Protein AF-A0A2H0ISV3-F1 (afdb_monomer)

Foldseek 3Di:
DVVVVVVVVVVCVVVVVVVVVVVVVVVVVVVCVVVVPDCVVVPPPPPPVVVLVVQLVVLLVVLQVVLQVQLVVCCVPPDDNPVSSVVSNVVSNVVSVVVSVVVVVVVVVVPPD

Secondary structure (DSSP, 8-state):
-HHHHHHHHHHHHHHHHHHHHHHHHHHHHHHHHHTT--GGGG-----HHHHHHHHHHHHHHHHHHHHHHHHHHHHTTTS-HHHHHHHHHHHHHHHHHHHHHHHHHHHHHTT--

Structure (mmCIF, N/CA/C/O backbone):
data_AF-A0A2H0ISV3-F1
#
_entry.id   AF-A0A2H0ISV3-F1
#
loop_
_atom_site.group_PDB
_atom_site.id
_atom_site.type_symbol
_atom_site.label_atom_id
_atom_site.label_alt_id
_atom_site.label_comp_id
_atom_site.label_asym_id
_atom_site.label_entity_id
_atom_site.label_seq_id
_atom_site.pdbx_PDB_ins_code
_atom_site.Cartn_x
_atom_site.Cartn_y
_atom_site.Cartn_z
_atom_site.occupancy
_atom_site.B_iso_or_equiv
_atom_site.auth_seq_id
_atom_site.auth_comp_id
_atom_site.auth_asym_id
_atom_site.auth_atom_id
_atom_site.pdbx_PDB_model_num
ATOM 1 N N . MET A 1 1 ? -29.313 -8.536 -25.789 1.00 6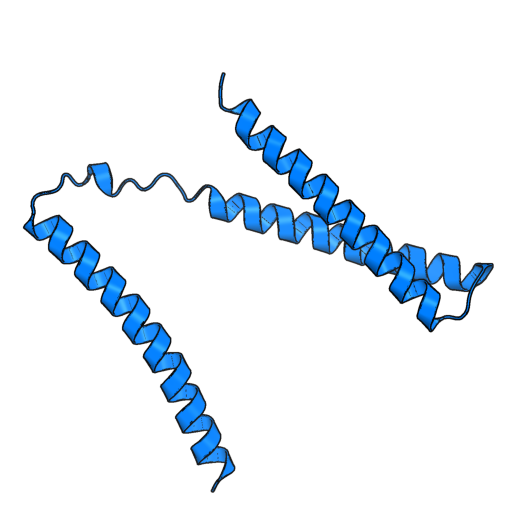3.88 1 MET A N 1
ATOM 2 C CA . MET A 1 1 ? -30.240 -8.888 -24.689 1.00 63.88 1 MET A CA 1
ATOM 3 C C . MET A 1 1 ? -29.505 -9.550 -23.526 1.00 63.88 1 MET A C 1
ATOM 5 O O . MET A 1 1 ? -29.726 -9.132 -22.403 1.00 63.88 1 MET A O 1
ATOM 9 N N . GLU A 1 2 ? -28.579 -10.487 -23.758 1.00 76.94 2 GLU A N 1
ATOM 10 C CA . GLU A 1 2 ? -27.878 -11.201 -22.669 1.00 76.94 2 GLU A CA 1
ATOM 11 C C . GLU A 1 2 ? -26.955 -10.323 -21.807 1.00 76.94 2 GLU A C 1
ATOM 13 O O . GLU A 1 2 ? -27.029 -10.384 -20.583 1.00 76.94 2 GLU A O 1
ATOM 18 N N . ALA A 1 3 ? -26.160 -9.429 -22.407 1.00 83.69 3 ALA A N 1
ATOM 19 C CA . ALA A 1 3 ? -25.278 -8.536 -21.644 1.00 83.69 3 ALA A CA 1
ATOM 20 C C . ALA A 1 3 ? -26.050 -7.641 -20.653 1.00 83.69 3 ALA A C 1
ATOM 22 O O . ALA A 1 3 ? -25.619 -7.454 -19.520 1.00 83.69 3 ALA A O 1
ATOM 23 N N . ALA A 1 4 ? -27.228 -7.142 -21.044 1.00 86.00 4 ALA A N 1
ATOM 24 C CA . ALA A 1 4 ? -28.068 -6.313 -20.179 1.00 86.00 4 ALA A CA 1
ATOM 25 C C . ALA A 1 4 ? -28.578 -7.082 -18.946 1.00 86.00 4 ALA A C 1
ATOM 27 O O . ALA A 1 4 ? -28.638 -6.519 -17.855 1.00 86.00 4 ALA A O 1
ATOM 28 N N . VAL A 1 5 ? -28.887 -8.375 -19.101 1.00 88.62 5 VAL A N 1
ATOM 29 C CA . VAL A 1 5 ? -29.293 -9.248 -17.989 1.00 88.62 5 VAL A CA 1
ATOM 30 C C . VAL A 1 5 ? -28.119 -9.485 -17.037 1.00 88.62 5 VAL A C 1
ATOM 32 O O . VAL A 1 5 ? -28.293 -9.384 -15.825 1.00 88.62 5 VAL A O 1
ATOM 35 N N . VAL A 1 6 ? -26.912 -9.712 -17.566 1.00 88.12 6 VAL A N 1
ATOM 36 C CA . VAL A 1 6 ? -25.696 -9.880 -16.749 1.00 88.12 6 VAL A CA 1
ATOM 37 C C . VAL A 1 6 ? -25.404 -8.622 -15.924 1.00 88.12 6 VAL A C 1
ATOM 39 O O . VAL A 1 6 ? -25.158 -8.722 -14.721 1.00 88.12 6 VAL A O 1
ATOM 42 N N . PHE A 1 7 ? -25.502 -7.432 -16.525 1.00 90.81 7 PHE A N 1
ATOM 43 C CA . PHE A 1 7 ? -25.317 -6.174 -15.797 1.00 90.81 7 PHE A CA 1
ATOM 44 C C . PHE A 1 7 ? -26.382 -5.959 -14.715 1.00 90.81 7 PHE A C 1
ATOM 46 O O . PHE A 1 7 ? -26.039 -5.545 -13.609 1.00 90.81 7 PHE A O 1
ATOM 53 N N . LEU A 1 8 ? -27.649 -6.285 -14.988 1.00 92.88 8 LEU A N 1
ATOM 54 C CA . LEU A 1 8 ? -28.731 -6.174 -14.005 1.00 92.88 8 LEU A CA 1
ATOM 55 C C . LEU A 1 8 ? -28.522 -7.088 -12.795 1.00 92.88 8 LEU A C 1
ATOM 57 O O . LEU A 1 8 ? -28.694 -6.645 -11.660 1.00 92.88 8 LEU A O 1
ATOM 61 N N . VAL A 1 9 ? -28.121 -8.341 -13.023 1.00 91.69 9 VAL A N 1
ATOM 62 C CA . VAL A 1 9 ? -27.875 -9.307 -11.942 1.00 91.69 9 VAL A CA 1
ATOM 63 C C . VAL A 1 9 ? -26.659 -8.902 -11.107 1.00 91.69 9 VAL A C 1
ATOM 65 O O . VAL A 1 9 ? -26.721 -8.959 -9.880 1.00 91.69 9 VAL A O 1
ATOM 68 N N . LEU A 1 10 ? -25.581 -8.423 -11.738 1.00 91.62 10 LEU A N 1
ATOM 69 C CA . LEU A 1 10 ? -24.414 -7.904 -11.018 1.00 91.62 10 LEU A CA 1
ATOM 70 C C . LEU A 1 10 ? -24.769 -6.686 -10.159 1.00 91.62 10 LEU A C 1
ATOM 72 O O . LEU A 1 10 ? -24.392 -6.626 -8.987 1.00 91.62 10 LEU A O 1
ATOM 76 N N . PHE A 1 11 ? -25.529 -5.738 -10.711 1.00 92.88 11 PHE A N 1
ATOM 77 C CA . PHE A 1 11 ? -25.935 -4.536 -9.985 1.00 92.88 11 PHE A CA 1
ATOM 78 C C . PHE A 1 11 ? -26.860 -4.878 -8.812 1.00 92.88 11 PHE A C 1
ATOM 80 O O . PHE A 1 11 ? -26.648 -4.398 -7.699 1.00 92.88 11 PHE A O 1
ATOM 87 N N . ALA A 1 12 ? -27.831 -5.771 -9.027 1.00 93.94 12 ALA A N 1
ATOM 88 C CA . ALA A 1 12 ? -28.716 -6.265 -7.978 1.00 93.94 12 ALA A CA 1
ATOM 89 C C . ALA A 1 12 ? -27.953 -7.029 -6.882 1.00 93.94 12 ALA A C 1
ATOM 91 O O . ALA A 1 12 ? -28.259 -6.864 -5.704 1.00 93.94 12 ALA A O 1
ATOM 92 N N . GLY A 1 13 ? -26.932 -7.815 -7.241 1.00 93.38 13 GLY A N 1
ATOM 93 C CA . GLY A 1 13 ? -26.087 -8.534 -6.285 1.00 93.38 13 GLY A CA 1
ATOM 94 C C . GLY A 1 13 ? -25.285 -7.594 -5.384 1.00 93.38 13 GLY A C 1
ATOM 95 O O . GLY A 1 13 ? -25.337 -7.714 -4.159 1.00 93.38 13 GLY A O 1
ATOM 96 N N . ILE A 1 14 ? -24.602 -6.607 -5.973 1.00 92.06 14 ILE A N 1
ATOM 97 C CA . ILE A 1 14 ? -23.847 -5.590 -5.223 1.00 92.06 14 ILE A CA 1
ATOM 98 C C . ILE A 1 14 ? -24.789 -4.792 -4.314 1.00 92.06 14 ILE A C 1
ATOM 100 O O . ILE A 1 14 ? -24.506 -4.603 -3.128 1.00 92.06 14 ILE A O 1
ATOM 104 N N . PHE A 1 15 ? -25.937 -4.366 -4.846 1.00 93.19 15 PHE A N 1
ATOM 105 C CA . PHE A 1 15 ? -26.925 -3.610 -4.084 1.00 93.19 15 PHE A CA 1
ATOM 106 C C . PHE A 1 15 ? -27.538 -4.443 -2.952 1.00 93.19 15 PHE A C 1
ATOM 108 O O . PHE A 1 15 ? -27.729 -3.929 -1.854 1.00 93.19 15 PHE A O 1
ATOM 115 N N . GLY A 1 16 ? -27.783 -5.737 -3.173 1.00 93.00 16 GLY A N 1
ATOM 116 C CA . GLY A 1 16 ? -28.296 -6.662 -2.163 1.00 93.00 16 GLY A CA 1
ATOM 117 C C . GLY A 1 16 ? -27.341 -6.844 -0.984 1.00 93.00 16 GLY A C 1
ATOM 118 O O . GLY A 1 16 ? -27.767 -6.763 0.169 1.00 93.00 16 GLY A O 1
ATOM 119 N N . VAL A 1 17 ? -26.040 -7.009 -1.251 1.00 90.94 17 VAL A N 1
ATOM 120 C CA . VAL A 1 17 ? -25.013 -7.114 -0.198 1.00 90.94 17 VAL A CA 1
ATOM 121 C C . VAL A 1 17 ? -24.913 -5.812 0.600 1.00 90.94 17 VAL A C 1
ATOM 123 O O . VAL A 1 17 ? -24.901 -5.843 1.833 1.00 90.94 17 VAL A O 1
ATOM 126 N N . LEU A 1 18 ? -24.894 -4.662 -0.081 1.00 90.06 18 LEU A N 1
ATOM 127 C CA . LEU A 1 18 ? -24.862 -3.353 0.577 1.00 90.06 18 LEU A CA 1
ATOM 128 C C . LEU A 1 18 ? -26.123 -3.100 1.413 1.00 90.06 18 LEU A C 1
ATOM 130 O O . LEU A 1 18 ? -26.020 -2.663 2.560 1.00 90.06 18 LEU A O 1
ATOM 134 N N . TYR A 1 19 ? -27.303 -3.415 0.877 1.00 90.88 19 TYR A N 1
ATOM 135 C CA . TYR A 1 19 ? -28.577 -3.277 1.579 1.00 90.88 19 TYR A CA 1
ATOM 136 C C . TYR A 1 19 ? -28.614 -4.143 2.840 1.00 90.88 19 TYR A C 1
ATOM 138 O O . TYR A 1 19 ? -28.947 -3.647 3.917 1.00 90.88 19 TYR A O 1
ATOM 146 N N . TYR A 1 20 ? -28.202 -5.411 2.74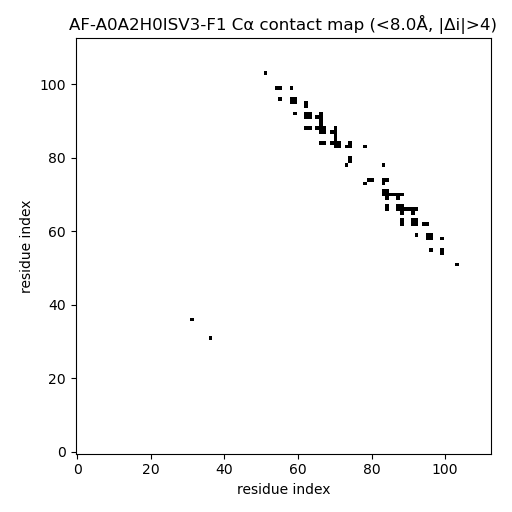1 1.00 89.12 20 TYR A N 1
ATOM 147 C CA . TYR A 1 20 ? -28.148 -6.316 3.887 1.00 89.12 20 TYR A CA 1
ATOM 148 C C . TYR A 1 20 ? -27.164 -5.829 4.960 1.00 89.12 20 TYR A C 1
ATOM 150 O O . TYR A 1 20 ? -27.497 -5.816 6.147 1.00 89.12 20 TYR A O 1
ATOM 158 N N . TYR A 1 21 ? -25.981 -5.357 4.555 1.00 87.06 21 TYR A N 1
ATOM 159 C CA . TYR A 1 21 ? -24.990 -4.789 5.472 1.00 87.06 21 TYR A CA 1
ATOM 160 C C . TYR A 1 21 ? -25.531 -3.568 6.234 1.00 87.06 21 TYR A C 1
ATOM 162 O O . TYR A 1 21 ? -25.400 -3.480 7.459 1.00 87.06 21 TYR A O 1
ATOM 170 N N . LEU A 1 22 ? -26.173 -2.633 5.526 1.00 84.50 22 LEU A N 1
ATOM 171 C CA . LEU A 1 22 ? -26.771 -1.441 6.132 1.00 84.50 22 LEU A CA 1
ATOM 172 C C . LEU A 1 22 ? -27.938 -1.801 7.058 1.00 84.50 22 LEU A C 1
ATOM 174 O O . LEU A 1 22 ? -28.049 -1.249 8.156 1.00 84.50 22 LEU A O 1
ATOM 178 N N . LEU A 1 23 ? -28.769 -2.765 6.660 1.00 84.38 23 LEU A N 1
ATOM 179 C CA . LEU A 1 23 ? -29.904 -3.221 7.456 1.00 84.38 23 LEU A CA 1
ATOM 180 C C . LEU A 1 23 ? -29.453 -3.919 8.748 1.00 84.38 23 LEU A C 1
ATOM 182 O O . LEU A 1 23 ? -30.041 -3.679 9.803 1.00 84.38 23 LEU A O 1
ATOM 186 N N . SER A 1 24 ? -28.378 -4.715 8.696 1.00 80.69 24 SER A N 1
ATOM 187 C CA . SER A 1 24 ? -27.761 -5.337 9.877 1.00 80.69 24 SER A CA 1
ATOM 188 C C . SER A 1 24 ? -27.356 -4.284 10.911 1.00 80.69 24 SER A C 1
ATOM 190 O O . SER A 1 24 ? -27.734 -4.367 12.079 1.00 80.69 24 SER A O 1
ATOM 192 N N . ARG A 1 25 ? -26.667 -3.226 10.469 1.00 77.06 25 ARG A N 1
ATOM 193 C CA . ARG A 1 25 ? -26.248 -2.114 11.337 1.00 77.06 25 ARG A CA 1
ATOM 194 C C . ARG A 1 25 ? -27.428 -1.334 11.908 1.00 77.06 25 ARG A C 1
ATOM 196 O O . ARG A 1 25 ? -27.350 -0.850 13.037 1.00 77.06 25 ARG A O 1
ATOM 203 N N . HIS A 1 26 ? -28.511 -1.187 11.147 1.00 78.38 26 HIS A N 1
ATOM 204 C CA . HIS A 1 26 ? -29.681 -0.459 11.620 1.00 78.38 26 HIS A CA 1
ATOM 205 C C . HIS A 1 26 ? -30.407 -1.217 12.739 1.00 78.38 26 HIS A C 1
ATOM 207 O O . HIS A 1 26 ? -30.778 -0.605 13.742 1.00 78.38 26 HIS A O 1
ATOM 213 N N . LYS A 1 27 ? -30.540 -2.543 12.604 1.00 78.06 27 LYS A N 1
ATOM 214 C CA . LYS A 1 27 ? -31.162 -3.411 13.616 1.00 78.06 27 LYS A CA 1
ATOM 215 C C . LYS A 1 27 ? -30.358 -3.458 14.915 1.00 78.06 27 LYS A C 1
ATOM 217 O O . LYS A 1 27 ? -30.945 -3.339 15.985 1.00 78.06 27 LYS A O 1
ATOM 222 N N . GLU A 1 28 ? -29.028 -3.538 14.827 1.00 77.56 28 GLU A N 1
ATOM 223 C CA . GLU A 1 28 ? -28.136 -3.455 15.997 1.00 77.56 28 GLU A CA 1
ATOM 224 C C . GLU A 1 28 ? -28.350 -2.158 16.793 1.00 77.56 28 GLU A C 1
ATOM 226 O O . GL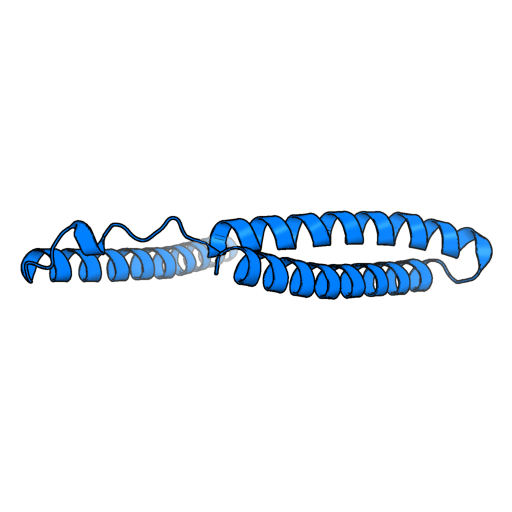U A 1 28 ? -28.418 -2.179 18.019 1.00 77.56 28 GLU A O 1
ATOM 231 N N . ARG A 1 29 ? -28.500 -1.020 16.102 1.00 69.75 29 ARG A N 1
ATOM 232 C CA . ARG A 1 29 ? -28.694 0.287 16.747 1.00 69.75 29 ARG A CA 1
ATOM 233 C C . ARG A 1 29 ? -30.059 0.437 17.416 1.00 69.75 29 ARG A C 1
ATOM 235 O O . ARG A 1 29 ? -30.124 1.042 18.478 1.00 69.75 29 ARG A O 1
ATOM 242 N N . ILE A 1 30 ? -31.121 -0.119 16.832 1.00 76.38 30 ILE A N 1
ATOM 243 C CA . ILE A 1 30 ? -32.479 -0.062 17.402 1.00 76.38 30 ILE A CA 1
ATOM 244 C C . ILE A 1 30 ? -32.560 -0.899 18.685 1.00 76.38 30 ILE A C 1
ATOM 246 O O . ILE A 1 30 ? -33.033 -0.410 19.705 1.00 76.38 30 ILE A O 1
ATOM 250 N N . LEU A 1 31 ? -31.988 -2.106 18.674 1.00 72.88 31 LEU A N 1
ATOM 251 C CA . LEU A 1 31 ? -31.922 -2.988 19.847 1.00 72.88 31 LEU A CA 1
ATOM 252 C C . LEU A 1 31 ? -31.169 -2.366 21.031 1.00 72.88 31 LEU A C 1
ATOM 254 O O . LEU A 1 31 ? -31.506 -2.624 22.185 1.00 72.88 31 LEU A O 1
ATOM 258 N N . LEU A 1 32 ? -30.147 -1.552 20.762 1.00 69.88 32 LEU A N 1
ATOM 259 C CA . LEU A 1 32 ? -29.396 -0.842 21.801 1.00 69.88 32 LEU 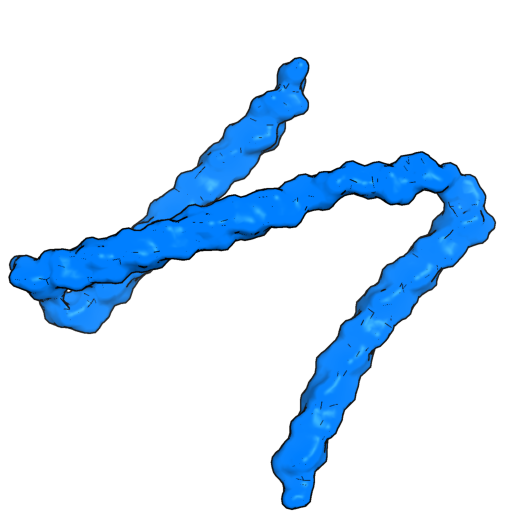A CA 1
ATOM 260 C C . LEU A 1 32 ? -30.193 0.324 22.409 1.00 69.88 32 LEU A C 1
ATOM 262 O O . LEU A 1 32 ? -30.054 0.585 23.603 1.00 69.88 32 LEU A O 1
ATOM 266 N N . ILE A 1 33 ? -31.053 0.977 21.620 1.00 68.56 33 ILE A N 1
ATOM 267 C CA . ILE A 1 33 ? -31.978 2.020 22.095 1.00 68.56 33 ILE A CA 1
ATOM 268 C C . ILE A 1 33 ? -33.093 1.393 22.945 1.00 68.56 33 ILE A C 1
ATOM 270 O O . ILE A 1 33 ? -33.371 1.875 24.040 1.00 68.56 33 ILE A O 1
ATOM 274 N N . GLU A 1 34 ? -33.682 0.283 22.490 1.00 71.94 34 GLU A N 1
ATOM 275 C CA . GLU A 1 34 ? -34.745 -0.436 23.211 1.00 71.94 34 GLU A CA 1
ATOM 276 C C . GLU A 1 34 ? -34.263 -1.063 24.529 1.00 71.94 34 GLU A C 1
ATOM 278 O O . GLU A 1 34 ? -35.026 -1.152 25.487 1.00 71.94 34 GLU A O 1
ATOM 283 N N . LYS A 1 35 ? -32.984 -1.455 24.616 1.00 67.81 35 LYS A N 1
ATOM 284 C CA . LYS A 1 35 ? -32.366 -1.965 25.853 1.00 67.81 35 LYS A CA 1
ATOM 285 C C . LYS A 1 35 ? -31.903 -0.870 26.825 1.00 67.81 35 LYS A C 1
ATOM 287 O O . LYS A 1 35 ? -31.301 -1.198 27.844 1.00 67.81 35 LYS A O 1
ATOM 292 N N . GLY A 1 36 ? -32.167 0.408 26.537 1.00 61.28 36 GLY A N 1
ATOM 293 C CA . GLY A 1 36 ? -31.842 1.523 27.434 1.00 61.28 36 GLY A CA 1
ATOM 294 C C . GLY A 1 36 ? -30.340 1.748 27.642 1.00 61.28 36 GLY A C 1
ATOM 295 O O . GLY A 1 36 ? -29.943 2.325 28.653 1.00 61.28 36 GLY A O 1
ATOM 296 N N . ALA A 1 37 ? -29.492 1.285 26.715 1.00 59.47 37 ALA A N 1
ATOM 297 C CA . ALA A 1 37 ? -28.054 1.497 26.800 1.00 59.47 37 ALA A CA 1
ATOM 298 C C . ALA A 1 37 ? -27.733 2.981 26.545 1.00 59.47 37 ALA A C 1
ATOM 300 O O . ALA A 1 37 ? -27.988 3.515 25.466 1.00 59.47 37 ALA A O 1
ATOM 301 N N . ASP A 1 38 ? -27.188 3.630 27.573 1.00 53.88 38 ASP A N 1
ATOM 302 C CA . ASP A 1 38 ? -26.820 5.045 27.645 1.00 53.88 38 ASP A CA 1
ATOM 303 C C . ASP A 1 38 ? -26.158 5.562 26.347 1.00 53.88 38 ASP A C 1
ATOM 305 O O . ASP A 1 38 ? -25.192 4.981 25.838 1.00 53.88 38 ASP A O 1
ATOM 309 N N . ALA A 1 39 ? -26.651 6.692 25.822 1.00 56.31 39 ALA A N 1
ATOM 310 C CA . ALA A 1 39 ? -26.147 7.369 24.620 1.00 56.31 39 ALA A CA 1
ATOM 311 C C . ALA A 1 39 ? -24.647 7.739 24.696 1.00 56.31 39 ALA A C 1
ATOM 313 O O . ALA A 1 39 ? -24.040 8.113 23.689 1.00 56.31 39 ALA A O 1
ATOM 314 N N . LYS A 1 40 ? -24.016 7.587 25.868 1.00 53.03 40 LYS A N 1
ATOM 315 C CA . LYS A 1 40 ? -22.562 7.651 26.048 1.00 53.03 40 LYS A CA 1
ATOM 316 C C . LYS A 1 40 ? -21.786 6.498 25.399 1.00 53.03 40 LYS A C 1
ATOM 318 O O . LYS A 1 40 ? -20.642 6.733 25.025 1.00 53.03 40 LYS A O 1
ATOM 323 N N . LEU A 1 41 ? -22.377 5.320 25.159 1.00 54.78 41 LEU A N 1
ATOM 324 C CA . LEU A 1 41 ? -21.738 4.240 24.374 1.00 54.78 41 LEU A CA 1
ATOM 325 C C . LEU A 1 41 ? -21.668 4.546 22.865 1.00 54.78 41 LEU A C 1
ATOM 327 O O . LEU A 1 41 ? -20.858 3.963 22.145 1.00 54.78 41 LEU A O 1
ATOM 331 N N . PHE A 1 42 ? -22.479 5.489 22.378 1.00 53.66 42 PHE A N 1
ATOM 332 C CA . PHE A 1 42 ? -22.484 5.919 20.977 1.00 53.66 42 PHE A CA 1
ATOM 333 C C . PHE A 1 42 ? -21.514 7.062 20.669 1.00 53.66 42 PHE A C 1
ATOM 335 O O . PHE A 1 42 ? -21.313 7.377 19.493 1.00 53.66 42 PHE A O 1
ATOM 342 N N . LYS A 1 43 ? -20.816 7.615 21.672 1.00 53.06 43 LYS A N 1
ATOM 343 C CA . LYS A 1 43 ? -19.554 8.331 21.436 1.00 53.06 43 LYS A CA 1
ATOM 344 C C . LYS A 1 43 ? -18.466 7.307 21.108 1.00 53.06 43 LYS A C 1
ATOM 346 O O . LYS A 1 43 ? -17.507 7.128 21.846 1.00 53.06 43 LYS A O 1
ATOM 351 N N . THR A 1 44 ? -18.637 6.610 19.986 1.00 55.53 44 THR A N 1
ATOM 352 C CA . THR A 1 44 ? -17.540 5.932 19.303 1.00 55.53 44 THR A CA 1
ATOM 353 C C . THR A 1 44 ? -16.465 6.990 19.108 1.00 55.53 44 THR A C 1
ATOM 355 O O . THR A 1 44 ? -16.682 7.942 18.357 1.00 55.53 44 THR A O 1
ATOM 358 N N . GLU A 1 45 ? -15.354 6.870 19.838 1.00 57.00 45 GLU A N 1
ATOM 359 C CA . GLU A 1 45 ? -14.183 7.714 19.627 1.00 57.00 45 GLU A CA 1
ATOM 360 C C . GLU A 1 45 ? -13.921 7.824 18.119 1.00 57.00 45 GLU A C 1
ATOM 362 O O . GLU A 1 45 ? -14.065 6.816 17.413 1.00 57.00 45 GLU A O 1
ATOM 367 N N . PRO A 1 46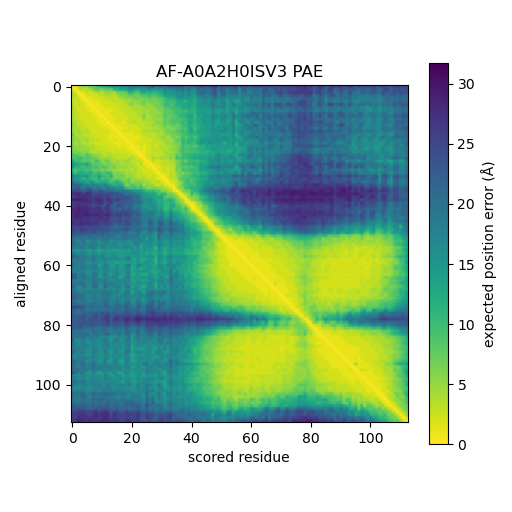 ? -13.591 9.020 17.594 1.00 54.28 46 PRO A N 1
ATOM 368 C CA . PRO A 1 46 ? -13.388 9.217 16.164 1.00 54.28 46 PRO A CA 1
ATOM 369 C C . PRO A 1 46 ? -12.456 8.122 15.654 1.00 54.28 46 PRO A C 1
ATOM 371 O O . PRO A 1 46 ? -11.342 7.972 16.153 1.00 54.28 46 PRO A O 1
ATOM 374 N N . LYS A 1 47 ? -12.981 7.296 14.738 1.00 56.78 47 LYS A N 1
ATOM 375 C CA . LYS A 1 47 ? -12.386 6.044 14.256 1.00 56.78 47 LYS A CA 1
ATOM 376 C C . LYS A 1 47 ? -10.885 6.227 13.998 1.00 56.78 47 LYS A C 1
ATOM 378 O O . LYS A 1 47 ? -10.495 6.643 12.909 1.00 56.78 47 LYS A O 1
ATOM 383 N N . ARG A 1 48 ? -10.039 5.862 14.972 1.00 56.62 48 ARG A N 1
ATOM 384 C CA . ARG A 1 48 ? -8.566 5.916 14.858 1.00 56.62 48 ARG A CA 1
ATOM 385 C C . ARG A 1 48 ? -8.064 5.151 13.627 1.00 56.62 48 ARG A C 1
ATOM 387 O O . ARG A 1 48 ? -7.067 5.538 13.031 1.00 56.62 48 ARG A O 1
ATOM 394 N N . GLY A 1 49 ? -8.812 4.137 13.183 1.00 59.41 49 GLY A N 1
ATOM 395 C CA . GLY A 1 49 ? -8.515 3.380 11.966 1.00 59.41 49 GLY A CA 1
ATOM 396 C C . GLY A 1 49 ? -8.565 4.190 10.662 1.00 59.41 49 GLY A C 1
ATOM 397 O O . GLY A 1 49 ? -7.878 3.823 9.715 1.00 59.41 49 GLY A O 1
ATOM 398 N N . SER A 1 50 ? -9.315 5.299 10.596 1.00 63.38 50 SER A N 1
ATOM 399 C CA . SER A 1 50 ? -9.446 6.078 9.352 1.00 63.38 50 SER A CA 1
ATOM 400 C C . SER A 1 50 ? -8.182 6.873 9.020 1.00 63.38 50 SER A C 1
ATOM 402 O O . SER A 1 50 ? -7.795 6.955 7.857 1.00 63.38 50 SER A O 1
ATOM 404 N N . TYR A 1 51 ? -7.521 7.440 10.033 1.00 71.56 51 TYR A N 1
ATOM 405 C CA . TYR A 1 51 ? -6.296 8.223 9.840 1.00 71.56 51 TYR A CA 1
ATOM 406 C C . TYR A 1 51 ? -5.097 7.332 9.506 1.00 71.56 51 TYR A C 1
ATOM 408 O O . TYR A 1 51 ? -4.270 7.702 8.676 1.00 71.56 51 TYR A O 1
ATOM 416 N N . PHE A 1 52 ? -5.038 6.129 10.086 1.00 77.38 52 PHE A N 1
ATOM 417 C CA . PHE A 1 52 ? -4.005 5.149 9.752 1.00 77.38 52 PHE A CA 1
ATOM 418 C C . PHE A 1 52 ? -4.068 4.737 8.277 1.00 77.38 52 PHE A C 1
ATOM 420 O O . PHE A 1 52 ? -3.048 4.747 7.591 1.00 77.38 52 PHE A O 1
ATOM 427 N N . PHE A 1 53 ? -5.268 4.442 7.770 1.00 80.31 53 PHE A N 1
ATOM 428 C CA . PHE A 1 53 ? -5.448 4.054 6.372 1.00 80.31 53 PHE A CA 1
ATOM 429 C C . PHE A 1 53 ? -5.039 5.171 5.403 1.00 80.31 53 PHE A C 1
ATOM 431 O O . PHE A 1 53 ? -4.359 4.908 4.414 1.00 80.31 53 PHE A O 1
ATOM 438 N N . ALA A 1 54 ? -5.394 6.422 5.717 1.00 84.81 54 ALA A N 1
ATOM 439 C CA . ALA A 1 54 ? -4.990 7.581 4.923 1.00 84.81 54 ALA A CA 1
ATOM 440 C C . ALA A 1 54 ? -3.460 7.750 4.884 1.00 84.81 54 ALA A C 1
ATOM 442 O O . ALA A 1 54 ? -2.889 8.005 3.825 1.00 84.81 54 ALA A O 1
ATOM 443 N N . MET A 1 55 ? -2.784 7.550 6.018 1.00 84.19 55 MET A N 1
ATOM 444 C CA . MET A 1 55 ? -1.327 7.647 6.107 1.00 84.19 55 MET A CA 1
ATOM 445 C C . MET A 1 55 ? -0.611 6.506 5.375 1.00 84.19 55 MET A C 1
ATOM 447 O O . MET A 1 55 ? 0.375 6.754 4.682 1.00 84.19 55 MET A O 1
ATOM 451 N N . LEU A 1 56 ? -1.109 5.271 5.494 1.00 88.88 56 LEU A N 1
ATOM 452 C CA . LEU A 1 56 ? -0.587 4.117 4.759 1.00 88.88 56 LEU A CA 1
ATOM 453 C C . LEU A 1 56 ? -0.658 4.369 3.249 1.00 88.88 56 LEU A C 1
ATOM 455 O O . LEU A 1 56 ? 0.351 4.242 2.563 1.00 88.88 56 LEU A O 1
ATOM 459 N N . ILE A 1 57 ? -1.820 4.796 2.746 1.00 90.62 57 ILE A N 1
ATOM 460 C CA . ILE A 1 57 ? -2.002 5.120 1.325 1.00 90.62 57 ILE A CA 1
ATOM 461 C C . ILE A 1 57 ? -1.045 6.241 0.898 1.00 90.62 57 ILE A C 1
ATOM 463 O O . ILE A 1 57 ? -0.401 6.121 -0.142 1.00 90.62 57 ILE A O 1
ATOM 467 N N . GLY A 1 58 ? -0.896 7.294 1.708 1.00 91.94 58 GLY A N 1
ATOM 468 C CA . GLY A 1 58 ? 0.018 8.400 1.415 1.00 91.94 58 GLY A CA 1
ATOM 469 C C . GLY A 1 58 ? 1.474 7.954 1.253 1.00 91.94 58 GLY A C 1
ATOM 470 O O . GLY A 1 58 ? 2.113 8.291 0.259 1.00 91.94 58 GLY A O 1
ATOM 471 N N . ILE A 1 59 ? 1.991 7.149 2.187 1.00 92.88 59 ILE A N 1
ATOM 472 C CA . ILE A 1 59 ? 3.373 6.642 2.130 1.00 92.88 59 ILE A CA 1
ATOM 473 C C . ILE A 1 59 ? 3.570 5.731 0.914 1.00 92.88 59 ILE A C 1
ATOM 475 O O . ILE A 1 59 ? 4.573 5.855 0.213 1.00 92.88 59 ILE A O 1
ATOM 479 N N . LEU A 1 60 ? 2.608 4.850 0.623 1.00 94.88 60 LEU A N 1
ATOM 480 C CA . LEU A 1 60 ? 2.701 3.942 -0.522 1.00 94.88 60 LEU A CA 1
ATOM 481 C C . LEU A 1 60 ? 2.699 4.692 -1.858 1.00 94.88 60 LEU A C 1
ATOM 483 O O . LEU A 1 60 ? 3.474 4.333 -2.739 1.00 94.88 60 LEU A O 1
ATOM 487 N N . LEU A 1 61 ? 1.897 5.752 -2.0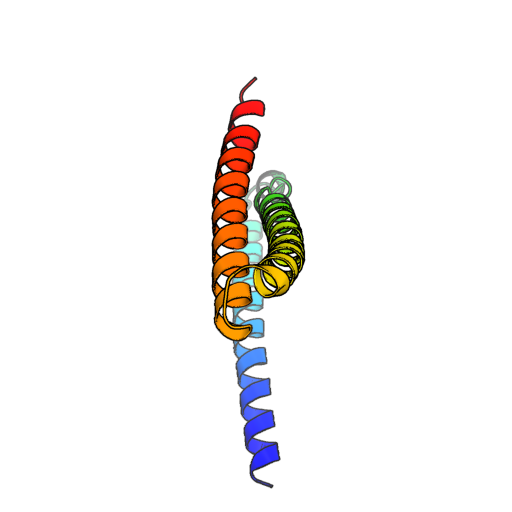01 1.00 94.62 61 LEU A N 1
ATOM 488 C CA . LEU A 1 61 ? 1.894 6.590 -3.206 1.00 94.62 61 LEU A CA 1
ATOM 489 C C . LEU A 1 61 ? 3.236 7.308 -3.415 1.00 94.62 61 LEU A C 1
ATOM 491 O O . LEU A 1 61 ? 3.732 7.360 -4.541 1.00 94.62 61 LEU A O 1
ATOM 495 N N . ILE A 1 62 ? 3.853 7.812 -2.341 1.00 94.88 62 ILE A N 1
ATOM 496 C CA . ILE A 1 62 ? 5.179 8.449 -2.404 1.00 94.88 62 ILE A CA 1
ATOM 497 C C . ILE A 1 62 ? 6.241 7.428 -2.829 1.00 94.88 62 ILE A C 1
ATOM 499 O O . ILE A 1 62 ? 7.018 7.682 -3.749 1.00 94.88 62 ILE A O 1
ATOM 503 N N . CYS A 1 63 ? 6.254 6.255 -2.195 1.00 94.75 63 CYS A N 1
ATOM 504 C CA . CYS A 1 63 ? 7.183 5.178 -2.526 1.00 94.75 63 CYS A CA 1
ATOM 505 C C . CYS A 1 63 ? 6.993 4.659 -3.955 1.00 94.75 63 CYS A C 1
ATOM 507 O O . CYS A 1 63 ? 7.979 4.402 -4.638 1.00 94.75 63 CYS A O 1
ATOM 509 N N . LEU A 1 64 ? 5.750 4.559 -4.435 1.00 95.31 64 LEU A N 1
ATOM 510 C CA . LEU A 1 64 ? 5.451 4.174 -5.812 1.00 95.31 64 LEU A CA 1
ATOM 511 C C . LEU A 1 64 ? 6.044 5.184 -6.804 1.00 95.31 64 LEU A C 1
ATOM 513 O O . LEU A 1 64 ? 6.736 4.791 -7.740 1.00 95.31 64 LEU A O 1
ATOM 517 N N . SER A 1 65 ? 5.836 6.483 -6.565 1.00 93.75 65 SER A N 1
ATOM 518 C CA . SER A 1 65 ? 6.400 7.542 -7.408 1.00 93.75 65 SER A CA 1
ATOM 519 C C . SER A 1 65 ? 7.930 7.519 -7.416 1.00 93.75 65 SER A C 1
ATOM 521 O O . SER A 1 65 ? 8.535 7.680 -8.473 1.00 93.75 65 SER A O 1
ATOM 523 N N . LEU A 1 66 ? 8.565 7.302 -6.260 1.00 95.25 66 LEU A N 1
ATOM 524 C CA . LEU A 1 66 ? 10.020 7.168 -6.178 1.00 95.25 66 LEU A CA 1
ATOM 525 C C . LEU A 1 66 ? 10.513 5.920 -6.917 1.00 95.25 66 LEU A C 1
ATOM 527 O O . LEU A 1 66 ? 11.496 6.006 -7.645 1.00 95.25 66 LEU A O 1
ATOM 531 N N . GLY A 1 67 ? 9.810 4.792 -6.800 1.00 93.25 67 GLY A N 1
ATOM 532 C CA . GLY A 1 67 ? 10.126 3.558 -7.521 1.00 93.25 67 GLY A CA 1
ATOM 533 C C . GLY A 1 67 ? 10.171 3.748 -9.037 1.00 93.25 67 GLY A C 1
ATOM 534 O O . GLY A 1 67 ? 11.096 3.257 -9.677 1.00 93.25 67 GLY A O 1
ATOM 535 N N . PHE A 1 68 ? 9.249 4.532 -9.603 1.00 92.19 68 PHE A N 1
ATOM 536 C CA . PHE A 1 68 ? 9.282 4.884 -11.027 1.00 92.19 68 PHE A CA 1
ATOM 537 C C . PHE A 1 68 ? 10.493 5.742 -11.404 1.00 92.19 68 PHE A C 1
ATOM 539 O O . PHE A 1 68 ? 11.159 5.454 -12.395 1.00 92.19 68 PHE A O 1
ATOM 546 N N . VAL A 1 69 ? 10.805 6.773 -10.611 1.00 92.19 69 VAL A N 1
ATOM 547 C CA . VAL A 1 69 ? 11.951 7.661 -10.878 1.00 92.19 69 VAL A CA 1
ATOM 548 C C . VAL A 1 69 ? 13.269 6.887 -10.808 1.00 92.19 69 VAL A C 1
ATOM 550 O O . VAL A 1 69 ? 14.114 7.033 -11.687 1.00 92.19 69 VAL A O 1
ATOM 553 N N . PHE A 1 70 ? 13.437 6.036 -9.794 1.00 90.56 70 PHE A N 1
ATOM 554 C CA . PHE A 1 70 ? 14.630 5.203 -9.653 1.00 90.56 70 PHE A CA 1
ATOM 555 C C . PHE A 1 70 ? 14.700 4.092 -10.706 1.00 90.56 70 PHE A C 1
ATOM 557 O O . PHE A 1 70 ? 15.791 3.814 -11.196 1.00 90.56 70 PHE A O 1
ATOM 564 N N . GLY A 1 71 ? 13.566 3.504 -11.099 1.00 90.44 71 GLY A N 1
ATOM 565 C CA . GLY A 1 71 ? 13.493 2.528 -12.191 1.00 90.44 71 GLY A CA 1
ATOM 566 C C . GLY A 1 71 ? 13.962 3.114 -13.525 1.00 90.44 71 GLY A C 1
ATOM 567 O O . GLY A 1 71 ? 14.829 2.532 -14.173 1.00 90.44 71 GLY A O 1
ATOM 568 N N . ALA A 1 72 ? 13.493 4.318 -13.866 1.00 87.25 72 ALA A N 1
ATOM 569 C CA . ALA A 1 72 ? 13.917 5.039 -15.070 1.00 87.25 72 ALA A CA 1
ATOM 570 C C . ALA A 1 72 ? 15.402 5.444 -15.039 1.00 87.25 72 ALA A C 1
ATOM 572 O O . ALA A 1 72 ? 16.049 5.590 -16.076 1.00 87.25 72 ALA A O 1
ATOM 573 N N . LEU A 1 73 ? 15.961 5.655 -13.844 1.00 86.44 73 LEU A N 1
ATOM 574 C CA . LEU A 1 73 ? 17.373 5.994 -13.680 1.00 86.44 73 LEU A CA 1
ATOM 575 C C . LEU A 1 73 ? 18.272 4.754 -13.800 1.00 86.44 73 LEU A C 1
ATOM 577 O O . LEU A 1 73 ? 19.346 4.845 -14.387 1.00 86.44 73 LEU A O 1
ATOM 581 N N . LEU A 1 74 ? 17.829 3.595 -13.299 1.00 84.69 74 LEU A N 1
ATOM 582 C CA . LEU A 1 74 ? 18.541 2.322 -13.459 1.00 84.69 74 LEU A CA 1
ATOM 583 C C . LEU A 1 74 ? 18.515 1.810 -14.901 1.00 84.69 74 LEU A C 1
ATOM 585 O O . LEU A 1 74 ? 19.526 1.281 -15.362 1.00 84.69 74 LEU A O 1
ATOM 589 N N . GLU A 1 75 ? 17.395 2.001 -15.601 1.00 82.06 75 GLU A N 1
ATOM 590 C CA . GLU A 1 75 ? 17.237 1.661 -17.021 1.00 82.06 75 GLU A CA 1
ATOM 591 C C . GLU A 1 75 ? 18.371 2.263 -17.859 1.00 82.06 75 GLU A C 1
ATOM 593 O O . GLU A 1 75 ? 19.033 1.584 -18.635 1.00 82.06 75 GLU A O 1
ATOM 598 N N . ARG A 1 76 ? 18.699 3.535 -17.612 1.00 77.69 76 ARG A N 1
ATOM 599 C CA . ARG A 1 76 ? 19.751 4.244 -18.353 1.00 77.69 76 ARG A CA 1
ATOM 600 C C . ARG A 1 76 ? 21.171 3.738 -18.097 1.00 77.69 76 ARG A C 1
ATOM 602 O O . ARG A 1 76 ? 22.071 4.112 -18.847 1.00 77.69 76 ARG A O 1
ATOM 609 N N . HIS A 1 77 ? 21.403 2.974 -17.031 1.00 72.81 77 HIS A N 1
ATOM 610 C CA . HIS A 1 77 ? 22.755 2.676 -16.559 1.00 72.81 77 HIS A CA 1
ATOM 611 C C . HIS A 1 77 ? 23.094 1.183 -16.441 1.00 72.81 77 HIS A C 1
ATOM 613 O O . HIS A 1 77 ? 24.280 0.870 -16.533 1.00 72.81 77 HIS A O 1
ATOM 619 N N . PHE A 1 78 ? 22.132 0.271 -16.223 1.00 68.75 78 PHE A N 1
ATOM 620 C CA . PHE A 1 78 ? 22.470 -1.088 -15.761 1.00 68.75 78 PHE A CA 1
ATOM 621 C C . PHE A 1 78 ? 21.675 -2.280 -16.333 1.00 68.75 78 PHE A C 1
ATOM 623 O O . PHE A 1 78 ? 22.252 -3.366 -16.365 1.00 68.75 78 PHE A O 1
ATOM 630 N N . MET A 1 79 ? 20.395 -2.168 -16.719 1.00 66.81 79 MET A N 1
ATOM 631 C CA . MET A 1 79 ? 19.526 -3.347 -16.963 1.00 66.81 79 MET A CA 1
ATOM 632 C C . MET A 1 79 ? 18.505 -3.143 -18.094 1.00 66.81 79 MET A C 1
ATOM 634 O O . MET A 1 79 ? 18.183 -2.006 -18.418 1.00 66.81 79 MET A O 1
ATOM 638 N N . ASP A 1 80 ? 17.966 -4.251 -18.623 1.00 70.75 80 ASP A N 1
A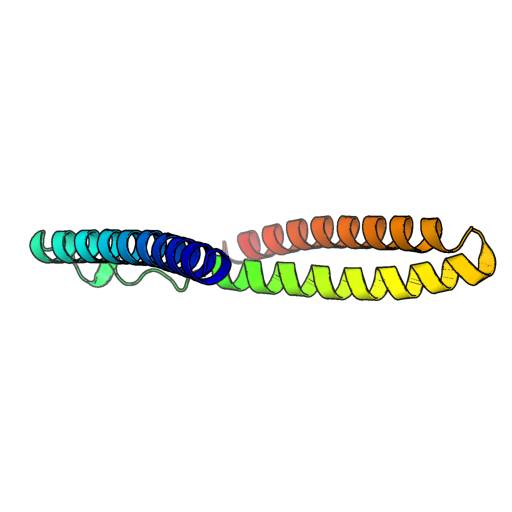TOM 639 C CA . ASP A 1 80 ? 16.812 -4.272 -19.537 1.00 70.75 80 ASP A CA 1
ATOM 640 C C . ASP A 1 80 ? 15.603 -3.524 -18.943 1.00 70.75 80 ASP A C 1
ATOM 642 O O . ASP A 1 80 ? 15.263 -3.723 -17.766 1.00 70.75 80 ASP A O 1
ATOM 646 N N . ASP A 1 81 ? 14.938 -2.712 -19.777 1.00 71.62 81 ASP A N 1
ATOM 647 C CA . ASP A 1 81 ? 13.889 -1.762 -19.381 1.00 71.62 81 ASP A CA 1
ATOM 648 C C . ASP A 1 81 ? 12.845 -2.385 -18.449 1.00 71.62 81 ASP A C 1
ATOM 650 O O . ASP A 1 81 ? 12.589 -1.877 -17.357 1.00 71.62 81 ASP A O 1
ATOM 654 N N . GLU A 1 82 ? 12.272 -3.530 -18.821 1.00 77.50 82 GLU A N 1
ATOM 655 C CA . GLU A 1 82 ? 11.141 -4.124 -18.098 1.00 77.50 82 GLU A CA 1
ATOM 656 C C . GLU A 1 82 ? 11.480 -4.571 -16.669 1.00 77.50 82 GLU A C 1
ATOM 658 O O . GLU A 1 82 ? 10.682 -4.381 -15.745 1.00 77.50 82 GLU A O 1
ATOM 663 N N . LEU A 1 83 ? 12.666 -5.144 -16.454 1.00 85.50 83 LEU A N 1
ATOM 664 C CA . LEU A 1 83 ? 13.037 -5.684 -15.144 1.00 85.50 83 LEU A CA 1
ATOM 665 C C . LEU A 1 83 ? 13.424 -4.577 -14.163 1.00 85.50 83 LEU A C 1
ATOM 667 O O . LEU A 1 83 ? 13.139 -4.691 -12.969 1.00 85.50 83 LEU A O 1
ATOM 671 N N . SER A 1 84 ? 14.021 -3.492 -14.660 1.00 86.94 84 SER A N 1
ATOM 672 C CA . SER A 1 84 ? 14.438 -2.355 -13.837 1.00 86.94 84 SER A CA 1
ATOM 673 C C . SER A 1 84 ? 13.257 -1.720 -13.092 1.00 86.94 84 SER A C 1
ATOM 675 O O . SER A 1 84 ? 13.301 -1.543 -11.867 1.00 86.94 84 SER A O 1
ATOM 677 N N . TYR A 1 85 ? 12.159 -1.445 -13.805 1.00 88.88 85 TYR A N 1
ATOM 678 C CA . TYR A 1 85 ? 10.958 -0.868 -13.201 1.00 88.88 85 TYR A CA 1
ATOM 679 C C . TYR A 1 85 ? 10.332 -1.801 -12.174 1.00 88.88 85 TYR A C 1
ATOM 681 O O . TYR A 1 85 ? 10.026 -1.368 -11.064 1.00 88.88 85 TYR A O 1
ATOM 689 N N . ILE A 1 86 ? 10.166 -3.082 -12.515 1.00 90.50 86 ILE A N 1
ATOM 690 C CA . ILE A 1 86 ? 9.518 -4.057 -11.631 1.00 90.50 86 ILE A CA 1
ATOM 691 C C . ILE A 1 86 ? 10.292 -4.182 -10.316 1.00 90.50 86 ILE A C 1
ATOM 693 O O . ILE A 1 86 ? 9.696 -4.119 -9.238 1.00 90.50 86 ILE A O 1
ATOM 697 N N . VAL A 1 87 ? 11.620 -4.305 -10.391 1.00 91.81 87 VAL A N 1
ATOM 698 C CA . VAL A 1 87 ? 12.475 -4.447 -9.208 1.00 91.81 87 VAL A CA 1
ATOM 699 C C . VAL A 1 87 ? 12.435 -3.184 -8.350 1.00 91.81 87 VAL A C 1
ATOM 701 O O . VAL A 1 87 ? 12.230 -3.288 -7.139 1.00 91.81 87 VAL A O 1
ATOM 704 N N . MET A 1 88 ? 12.570 -1.990 -8.940 1.00 92.69 88 MET A N 1
ATOM 705 C CA . MET A 1 88 ? 12.593 -0.746 -8.159 1.00 92.69 88 MET A CA 1
ATOM 706 C C . MET A 1 88 ? 11.244 -0.375 -7.557 1.00 92.69 88 MET A C 1
ATOM 708 O O . MET A 1 88 ? 11.192 0.087 -6.414 1.00 92.69 88 MET A O 1
ATOM 712 N N . ILE A 1 89 ? 10.148 -0.626 -8.271 1.00 94.00 89 ILE A N 1
ATOM 713 C CA . ILE A 1 89 ? 8.798 -0.431 -7.743 1.00 94.00 89 ILE A CA 1
ATOM 714 C C . ILE A 1 89 ? 8.573 -1.355 -6.546 1.00 94.00 89 ILE A C 1
ATOM 716 O O . ILE A 1 89 ? 8.157 -0.880 -5.490 1.00 94.00 89 ILE A O 1
ATOM 720 N N . LEU A 1 90 ? 8.894 -2.648 -6.672 1.00 94.31 90 LEU A N 1
ATOM 721 C CA . LEU A 1 90 ? 8.691 -3.621 -5.598 1.00 94.31 90 LEU A CA 1
ATOM 722 C C . LEU A 1 90 ? 9.560 -3.313 -4.369 1.00 94.31 90 LEU A C 1
ATOM 724 O O . LEU A 1 90 ? 9.073 -3.384 -3.238 1.00 94.31 90 LEU A O 1
ATOM 728 N N . LEU A 1 91 ? 10.819 -2.915 -4.583 1.00 94.56 91 LEU A N 1
ATOM 729 C CA . LEU A 1 91 ? 11.740 -2.513 -3.518 1.00 94.56 91 LEU A CA 1
ATOM 730 C C . LEU A 1 91 ? 11.188 -1.297 -2.758 1.00 94.56 91 LEU A C 1
ATOM 732 O O . LEU A 1 91 ? 11.045 -1.336 -1.532 1.00 94.56 91 LEU A O 1
ATOM 736 N N . MET A 1 92 ? 10.834 -0.226 -3.475 1.00 95.81 92 MET A N 1
ATOM 737 C CA . MET A 1 92 ? 10.352 1.008 -2.850 1.00 95.81 92 MET A CA 1
ATOM 738 C C . MET A 1 92 ? 9.008 0.810 -2.145 1.00 95.81 92 MET A C 1
ATOM 740 O O . MET A 1 92 ? 8.828 1.318 -1.037 1.00 95.81 92 MET A O 1
ATOM 744 N N . LEU A 1 93 ? 8.089 0.023 -2.716 1.00 94.75 93 LEU A N 1
ATOM 745 C CA . LEU A 1 93 ? 6.847 -0.378 -2.045 1.00 94.75 93 LEU A CA 1
ATOM 746 C C . LEU A 1 93 ? 7.119 -1.139 -0.744 1.00 94.75 93 LEU A C 1
ATOM 748 O O . LEU A 1 93 ? 6.506 -0.833 0.280 1.00 94.75 93 LEU A O 1
ATOM 752 N N . GLY A 1 94 ? 8.051 -2.096 -0.763 1.00 92.75 94 GLY A N 1
ATOM 753 C CA . GLY A 1 94 ? 8.448 -2.856 0.421 1.00 92.75 94 GLY A CA 1
ATOM 754 C C . GLY A 1 94 ? 8.984 -1.955 1.536 1.00 92.75 94 GLY A C 1
ATOM 755 O O . GLY A 1 94 ? 8.530 -2.048 2.679 1.00 92.75 94 GLY A O 1
ATOM 756 N N . LEU A 1 95 ? 9.881 -1.021 1.203 1.00 95.00 95 LEU A N 1
ATOM 757 C CA . LEU A 1 95 ? 10.382 -0.023 2.154 1.00 95.00 95 LEU A CA 1
ATOM 758 C C . LEU A 1 95 ? 9.257 0.859 2.709 1.00 95.00 95 LEU A C 1
ATOM 760 O O . LEU A 1 95 ? 9.198 1.087 3.919 1.00 95.00 95 LEU A O 1
ATOM 764 N N . GLY A 1 96 ? 8.331 1.302 1.856 1.00 93.12 96 GLY A N 1
ATOM 765 C CA . GLY A 1 96 ? 7.166 2.088 2.264 1.00 93.12 96 GLY A CA 1
ATOM 766 C C . GLY A 1 96 ? 6.284 1.368 3.285 1.00 93.12 96 GLY A C 1
ATOM 767 O O . GLY A 1 96 ? 5.877 1.968 4.283 1.00 93.12 96 GLY A O 1
ATOM 768 N N . PHE A 1 97 ? 6.048 0.067 3.097 1.00 91.31 97 PHE A N 1
ATOM 769 C CA . PHE A 1 97 ? 5.308 -0.757 4.05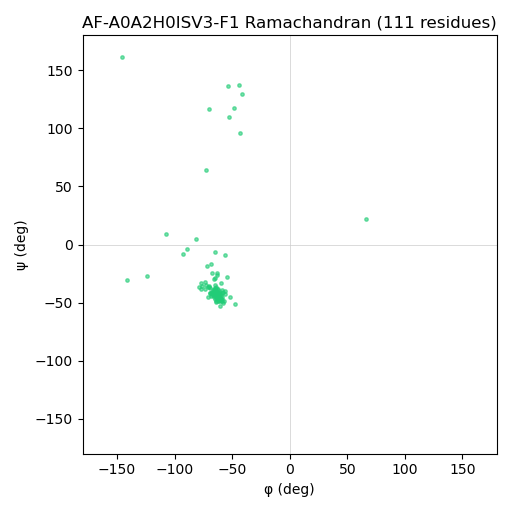7 1.00 91.31 97 PHE A CA 1
ATOM 770 C C . PHE A 1 97 ? 6.018 -0.866 5.409 1.00 91.31 97 PHE A C 1
ATOM 772 O O . PHE A 1 97 ? 5.380 -0.699 6.452 1.00 91.31 97 PHE A O 1
ATOM 779 N N . VAL A 1 98 ? 7.334 -1.103 5.406 1.00 92.50 98 VAL A N 1
ATOM 780 C CA . VAL A 1 98 ? 8.127 -1.196 6.641 1.00 92.50 98 VAL A CA 1
ATOM 781 C C . VAL A 1 98 ? 8.076 0.129 7.404 1.00 92.50 98 VAL A C 1
ATOM 783 O O . VAL A 1 98 ? 7.753 0.148 8.592 1.00 92.50 98 VAL A O 1
ATOM 786 N N . VAL A 1 99 ? 8.316 1.252 6.724 1.00 90.88 99 VAL A N 1
ATOM 787 C CA . VAL A 1 99 ? 8.268 2.591 7.332 1.00 90.88 99 VAL A CA 1
ATOM 788 C C . VAL A 1 99 ? 6.874 2.904 7.883 1.00 90.88 99 VAL A C 1
ATOM 790 O O . VAL A 1 99 ? 6.754 3.400 9.006 1.00 90.88 99 VAL A O 1
ATOM 793 N N . SER A 1 100 ? 5.813 2.560 7.147 1.00 87.19 100 SER A N 1
ATOM 794 C CA . SER A 1 100 ? 4.433 2.748 7.604 1.00 87.19 100 SER A CA 1
ATOM 795 C C . SER A 1 100 ? 4.128 1.956 8.882 1.00 87.19 100 SER A C 1
ATOM 797 O O . SER A 1 100 ? 3.519 2.492 9.813 1.00 87.19 100 SER A O 1
ATOM 799 N N . PHE A 1 101 ? 4.625 0.718 8.991 1.00 86.75 101 PHE A N 1
ATOM 800 C CA . PHE A 1 101 ? 4.484 -0.094 10.202 1.00 86.75 101 PHE A CA 1
ATOM 801 C C . PHE A 1 101 ? 5.179 0.542 11.416 1.00 86.75 101 PHE A C 1
ATOM 803 O O . PHE A 1 101 ? 4.590 0.629 12.498 1.00 86.75 101 PHE A O 1
ATOM 810 N N . PHE A 1 102 ? 6.406 1.043 11.246 1.00 86.81 102 PHE A N 1
ATOM 811 C CA . PHE A 1 102 ? 7.135 1.717 12.3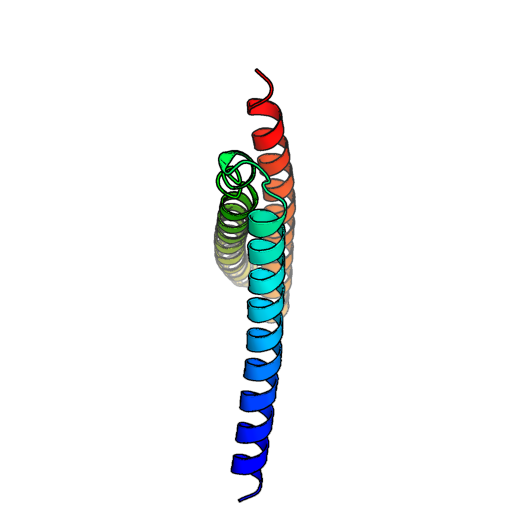26 1.00 86.81 102 PHE A CA 1
ATOM 812 C C . PHE A 1 102 ? 6.475 3.033 12.756 1.00 86.81 102 PHE A C 1
ATOM 814 O O . PHE A 1 102 ? 6.362 3.296 13.956 1.00 86.81 102 PHE A O 1
ATOM 821 N N . LEU A 1 103 ? 5.990 3.838 11.807 1.00 84.00 103 LEU A N 1
ATOM 822 C CA . LEU A 1 103 ? 5.269 5.081 12.100 1.00 84.00 103 LEU A CA 1
ATOM 823 C C . LEU A 1 103 ? 3.975 4.815 12.871 1.00 84.00 103 LEU A C 1
ATOM 825 O O . LEU A 1 103 ? 3.686 5.501 13.852 1.00 84.00 103 LEU A O 1
ATOM 829 N N . HIS A 1 104 ? 3.230 3.778 12.490 1.00 79.31 104 HIS A N 1
ATOM 830 C CA . HIS A 1 104 ? 2.032 3.372 13.216 1.00 79.31 104 HIS A CA 1
ATOM 831 C C . HIS A 1 104 ? 2.342 2.902 14.638 1.00 79.31 104 HIS A C 1
ATOM 833 O O . HIS A 1 104 ? 1.668 3.314 15.582 1.00 79.31 104 HIS A O 1
ATOM 839 N N . LYS A 1 105 ? 3.405 2.106 14.815 1.00 76.94 105 LYS A N 1
ATOM 840 C CA . LYS A 1 105 ? 3.868 1.694 16.146 1.00 76.94 105 LYS A CA 1
ATOM 841 C C . LYS A 1 105 ? 4.197 2.908 17.020 1.00 76.94 105 LYS A C 1
ATOM 843 O O . LYS A 1 105 ? 3.831 2.917 18.191 1.00 76.94 105 LYS A O 1
ATOM 848 N N . LYS A 1 106 ? 4.827 3.945 16.459 1.00 74.69 106 LYS A N 1
ATOM 849 C CA . LYS A 1 106 ? 5.153 5.180 17.187 1.00 74.69 106 LYS A CA 1
ATOM 850 C C . LYS A 1 106 ? 3.904 5.975 17.581 1.00 74.69 106 LYS A C 1
ATOM 852 O O . LYS A 1 106 ? 3.800 6.382 18.731 1.00 74.69 106 LYS A O 1
ATOM 857 N N . MET A 1 107 ? 2.929 6.120 16.679 1.00 69.62 107 MET A N 1
ATOM 858 C CA . MET A 1 107 ? 1.667 6.823 16.969 1.00 69.62 107 MET A CA 1
ATOM 859 C C . MET A 1 107 ? 0.822 6.160 18.069 1.00 69.62 107 MET A C 1
ATOM 861 O O . MET A 1 107 ? 0.032 6.835 18.722 1.00 69.62 107 MET A O 1
ATOM 865 N N . ILE A 1 108 ? 0.963 4.847 18.281 1.00 66.19 108 ILE A N 1
ATOM 866 C CA . ILE A 1 108 ? 0.296 4.147 19.391 1.00 66.19 108 ILE A CA 1
ATOM 867 C C . ILE A 1 108 ? 1.001 4.423 20.730 1.00 66.19 108 ILE A C 1
ATOM 869 O O . ILE A 1 108 ? 0.332 4.513 21.757 1.00 66.19 108 ILE A O 1
ATOM 873 N N . VAL A 1 109 ? 2.332 4.549 20.727 1.00 59.81 109 VAL A N 1
ATOM 874 C CA . VAL A 1 109 ? 3.150 4.737 21.940 1.00 59.81 109 VAL A CA 1
ATOM 875 C C . VAL A 1 109 ? 3.069 6.170 22.472 1.00 59.81 109 VAL A C 1
ATOM 877 O O . VAL A 1 109 ? 2.947 6.349 23.677 1.00 59.81 109 VAL A O 1
ATOM 880 N N . ASP A 1 110 ? 3.041 7.166 21.585 1.00 54.66 110 ASP A N 1
ATOM 881 C CA . ASP A 1 110 ? 3.035 8.608 21.909 1.00 54.66 110 ASP A CA 1
ATOM 882 C C . ASP A 1 110 ? 1.771 9.093 22.651 1.00 54.66 110 ASP A C 1
ATOM 884 O O . ASP A 1 110 ? 1.684 10.234 23.078 1.00 54.66 110 ASP A O 1
ATOM 888 N N . LYS A 1 111 ? 0.763 8.226 22.803 1.00 50.75 111 LYS A N 1
ATOM 889 C CA . LYS A 1 111 ? -0.503 8.534 23.487 1.00 50.75 111 LYS A CA 1
ATOM 890 C C . LYS A 1 111 ? -0.655 7.863 24.855 1.00 50.75 111 LYS A C 1
ATOM 892 O O . LYS A 1 111 ? -1.768 7.830 25.383 1.00 50.75 111 LYS A O 1
ATOM 897 N N . LYS A 1 112 ? 0.416 7.246 25.371 1.00 48.34 112 LYS A N 1
ATOM 898 C CA . LYS A 1 112 ? 0.438 6.613 26.700 1.00 48.34 112 LYS A CA 1
ATOM 899 C C . LYS A 1 112 ? 0.938 7.556 27.810 1.00 48.34 112 LYS A C 1
ATOM 901 O O . LYS A 1 112 ? 0.792 7.195 28.977 1.00 48.34 112 LYS A O 1
ATOM 906 N N . ASP A 1 113 ? 1.437 8.732 27.443 1.00 37.25 113 ASP A N 1
ATOM 907 C CA . ASP A 1 113 ? 1.792 9.834 28.346 1.00 37.25 113 ASP A CA 1
ATOM 908 C C . ASP A 1 113 ? 0.679 10.899 28.358 1.00 37.25 113 ASP A C 1
ATOM 910 O O . ASP A 1 113 ? 0.470 11.522 29.424 1.00 37.25 113 ASP A O 1
#

Mean predicted aligned error: 13.3 Å

Sequence (113 aa):
MEAAVVFLVLFAGIFGVLYYYLLSRHKERILLIEKGADAKLFKTEPKRGSYFFAMLIGILLICLSLGFVFGALLERHFMDDELSYIVMILLMLGLGFVVSFFLHKKMIVDKKD

Radius of gyration: 23.44 Å; Cα contacts (8 Å, |Δi|>4): 48; chains: 1; bounding box: 58×21×53 Å

Solvent-accessible surface area (backbone atoms only — not comparable to full-atom values): 6217 Å² total; per-residue (Å²): 115,66,68,61,51,54,52,51,52,51,52,49,49,56,50,49,54,52,50,52,54,53,50,54,55,50,52,58,54,50,56,41,56,76,68,67,57,59,76,71,73,70,64,64,69,79,63,68,67,59,60,52,53,54,50,47,53,53,44,39,52,52,21,42,54,48,9,51,56,52,10,61,54,42,33,78,73,76,47,62,63,74,58,29,36,56,52,31,30,52,50,29,36,52,52,26,52,54,53,44,52,54,52,52,56,47,64,62,56,74,71,77,120

pLDDT: mean 79.87, std 14.23, range [37.25, 95.81]